Protein AF-A0A948CE57-F1 (afdb_monomer)

Sequence (46 aa):
HQVSVFLEVEGAAHYLPAYAGNLDIMTSAALQVAERMAAASQSMES

Secondary structure (DSSP, 8-state):
-------------SSS-TT-HHHHHHHHHHHHHHHHHHHHHHHH--

pLDDT: mean 93.52, std 8.31, range [56.06, 98.38]

Radius of gyration: 16.01 Å; Cα contacts (8 Å, |Δi|>4): 25; chains: 1; bounding box: 49×11×33 Å

Solvent-accessible surface area (backbone atoms only — not comparable to full-atom values): 2944 Å² total; per-residue (Å²): 141,89,86,86,86,88,86,86,59,76,20,91,46,85,86,53,63,39,82,46,9,76,57,40,54,52,54,54,51,51,50,56,52,51,52,53,51,52,54,53,53,56,63,72,78,107

Mean predicted aligned error: 4.05 Å

Foldseek 3Di:
DDDDDDDQFFAPCPPHHRNVRVVRVVVVVVVVVVVVVVVVVVVVVD

Structure (mmCIF, N/CA/C/O backbone):
data_AF-A0A948CE57-F1
#
_entry.id   AF-A0A948CE57-F1
#
loop_
_atom_site.group_PDB
_atom_site.id
_atom_site.type_symbol
_atom_site.label_atom_id
_atom_site.label_alt_id
_atom_site.label_comp_id
_atom_site.label_asym_id
_atom_site.label_entity_id
_atom_site.label_seq_id
_atom_site.pdbx_PDB_ins_code
_atom_site.Cartn_x
_atom_site.Cartn_y
_atom_site.Cartn_z
_atom_site.occupancy
_atom_site.B_iso_or_equiv
_atom_site.auth_seq_id
_atom_site.auth_comp_id
_atom_site.auth_asym_id
_atom_site.auth_atom_id
_atom_site.pdbx_PDB_model_num
ATOM 1 N N . HIS A 1 1 ? 24.047 -6.958 16.868 1.00 82.06 1 HIS A N 1
ATOM 2 C CA . HIS A 1 1 ? 23.603 -7.725 15.685 1.00 82.06 1 HIS A CA 1
ATOM 3 C C . HIS A 1 1 ? 22.699 -6.839 14.843 1.00 82.06 1 HIS A C 1
ATOM 5 O O . HIS A 1 1 ? 21.854 -6.173 15.426 1.00 82.06 1 HIS A O 1
ATOM 11 N N . GLN A 1 2 ? 22.891 -6.792 13.524 1.00 90.44 2 GLN A N 1
ATOM 12 C CA . GLN A 1 2 ? 22.045 -6.041 12.590 1.00 90.44 2 GLN A CA 1
ATOM 13 C C . GLN A 1 2 ? 21.393 -7.035 11.627 1.00 90.44 2 GLN A C 1
ATOM 15 O O . GLN A 1 2 ? 22.082 -7.897 11.087 1.00 90.44 2 GLN A O 1
ATOM 20 N N . VAL A 1 3 ? 20.079 -6.923 11.439 1.00 94.56 3 VAL A N 1
ATOM 21 C CA . VAL A 1 3 ? 19.298 -7.751 10.510 1.00 94.56 3 VAL A CA 1
ATOM 22 C C . VAL A 1 3 ? 18.732 -6.833 9.435 1.00 94.56 3 VAL A C 1
ATOM 24 O O . VAL A 1 3 ? 18.212 -5.768 9.757 1.00 94.56 3 VAL A O 1
ATOM 27 N N . SER A 1 4 ? 18.861 -7.234 8.171 1.00 96.12 4 SER A N 1
ATOM 28 C CA . SER A 1 4 ? 18.314 -6.504 7.022 1.00 96.12 4 SER A CA 1
ATOM 29 C C . SER A 1 4 ? 17.260 -7.355 6.324 1.00 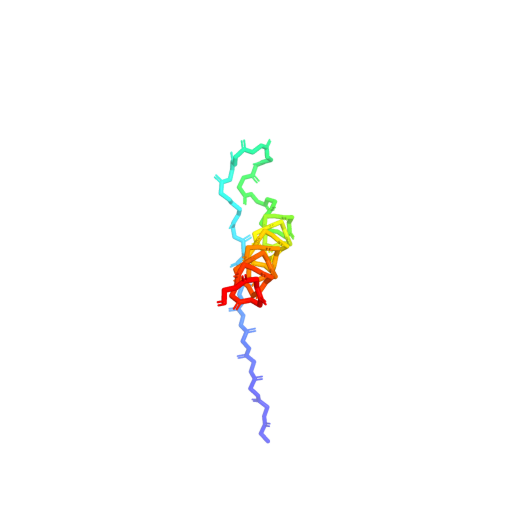96.12 4 SER A C 1
ATOM 31 O O . SER A 1 4 ? 17.434 -8.566 6.201 1.00 96.12 4 SER A O 1
ATOM 33 N N . VAL A 1 5 ? 16.188 -6.712 5.859 1.00 96.38 5 VAL A N 1
ATOM 34 C CA . VAL A 1 5 ? 15.109 -7.332 5.082 1.00 96.38 5 VAL A CA 1
ATOM 35 C C . VAL A 1 5 ? 14.925 -6.517 3.809 1.00 96.38 5 VAL A C 1
ATOM 37 O O . VAL A 1 5 ? 14.823 -5.293 3.871 1.00 96.38 5 VAL A O 1
ATOM 40 N N . PHE A 1 6 ? 14.894 -7.19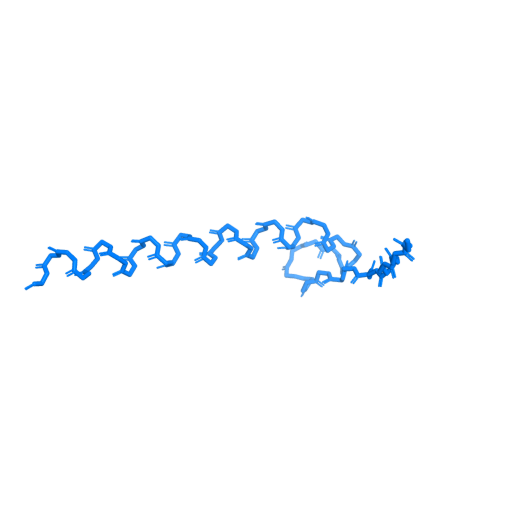7 2.667 1.00 97.44 6 PHE A N 1
ATOM 41 C CA . PHE A 1 6 ? 14.697 -6.595 1.351 1.00 97.44 6 PHE A CA 1
ATOM 42 C C . PHE A 1 6 ? 13.351 -7.061 0.802 1.00 97.44 6 PHE A C 1
ATOM 44 O O . PHE A 1 6 ? 13.052 -8.253 0.859 1.00 97.44 6 PHE A O 1
ATOM 51 N N . LEU A 1 7 ? 12.543 -6.123 0.309 1.00 96.81 7 LEU A N 1
ATOM 52 C CA . LEU A 1 7 ? 11.191 -6.373 -0.187 1.00 96.81 7 LEU A CA 1
ATOM 53 C C . LEU A 1 7 ? 10.971 -5.610 -1.493 1.00 96.81 7 LEU A C 1
ATOM 55 O O . LEU A 1 7 ? 11.433 -4.477 -1.635 1.00 96.81 7 LEU A O 1
ATOM 59 N N . GLU A 1 8 ? 10.222 -6.224 -2.400 1.00 97.12 8 GLU A N 1
ATOM 60 C CA . GLU A 1 8 ? 9.644 -5.596 -3.585 1.00 97.12 8 GLU A CA 1
ATOM 61 C C . GLU A 1 8 ? 8.124 -5.573 -3.417 1.00 97.12 8 GLU A C 1
ATOM 63 O O . GLU A 1 8 ? 7.543 -6.506 -2.858 1.00 97.12 8 GLU A O 1
ATOM 68 N N . VAL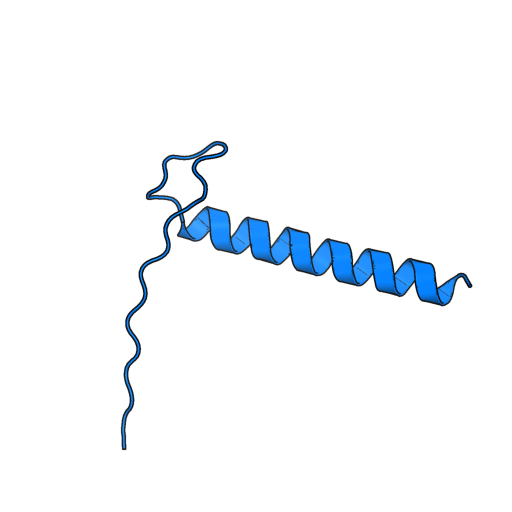 A 1 9 ? 7.488 -4.488 -3.855 1.00 96.88 9 VAL A N 1
ATOM 69 C CA . VAL A 1 9 ? 6.037 -4.319 -3.761 1.00 96.88 9 VAL A CA 1
ATOM 70 C C . VAL A 1 9 ? 5.491 -4.098 -5.162 1.00 96.88 9 VAL A C 1
ATOM 72 O O . VAL A 1 9 ? 5.659 -3.021 -5.735 1.00 96.88 9 VAL A O 1
ATOM 75 N N . GLU A 1 10 ? 4.829 -5.120 -5.692 1.00 97.81 10 GLU A N 1
ATOM 76 C CA . GLU A 1 10 ? 4.071 -5.066 -6.939 1.00 97.81 10 GLU A CA 1
ATOM 77 C C . GLU A 1 10 ? 2.603 -4.736 -6.626 1.00 97.81 10 GLU A C 1
ATOM 79 O O . GLU A 1 10 ? 2.024 -5.267 -5.678 1.00 97.81 10 GLU A O 1
ATOM 84 N N . GLY A 1 11 ? 2.010 -3.816 -7.384 1.00 97.00 11 GLY A N 1
ATOM 85 C CA . GLY A 1 11 ? 0.599 -3.450 -7.271 1.00 97.00 11 GLY A CA 1
ATOM 86 C C . GLY A 1 11 ? -0.302 -4.369 -8.093 1.00 97.00 11 GLY A C 1
ATOM 87 O O . GLY A 1 11 ? 0.127 -4.942 -9.091 1.00 97.00 11 GLY A O 1
ATOM 88 N N . ALA A 1 12 ? -1.588 -4.445 -7.745 1.00 96.00 12 ALA A N 1
ATOM 89 C CA . ALA A 1 12 ? -2.560 -5.340 -8.385 1.00 96.00 12 ALA A CA 1
ATOM 90 C C . ALA A 1 12 ? -2.970 -4.924 -9.814 1.00 96.00 12 ALA A C 1
ATOM 92 O O . ALA A 1 12 ? -3.820 -5.555 -10.440 1.00 96.00 12 ALA A O 1
ATOM 93 N N . ALA A 1 13 ? -2.398 -3.835 -10.329 1.00 92.50 13 ALA A N 1
ATOM 94 C CA . ALA A 1 13 ? -2.665 -3.272 -11.647 1.00 92.50 13 ALA A CA 1
ATOM 95 C C . ALA A 1 13 ? -4.141 -2.908 -11.931 1.00 92.50 13 ALA A C 1
ATOM 97 O O . ALA A 1 13 ? -4.563 -2.851 -13.085 1.00 92.50 13 ALA A O 1
ATOM 98 N N . HIS A 1 14 ? -4.935 -2.625 -10.889 1.00 89.69 14 HIS A N 1
ATOM 99 C CA . HIS A 1 14 ? -6.357 -2.287 -11.038 1.00 89.69 14 HIS A CA 1
ATOM 100 C C . HIS A 1 14 ? -6.609 -0.970 -11.793 1.00 89.69 14 HIS A C 1
ATOM 102 O O . HIS A 1 14 ? -7.609 -0.844 -12.496 1.00 89.69 14 HIS A O 1
ATOM 108 N N . TYR A 1 15 ? -5.729 0.023 -11.631 1.00 90.56 15 TYR A N 1
ATOM 109 C CA . TYR A 1 15 ? -5.861 1.341 -12.272 1.00 90.56 15 TYR A CA 1
ATOM 110 C C . TYR A 1 15 ? -4.513 1.930 -12.700 1.00 90.56 15 TYR A C 1
ATOM 112 O O . TYR A 1 15 ? -4.403 2.542 -13.759 1.00 90.56 15 TYR A O 1
ATOM 120 N N . LEU A 1 16 ? -3.474 1.734 -11.886 1.00 93.38 16 LEU A N 1
ATOM 121 C CA . LEU A 1 16 ? -2.095 2.088 -12.222 1.00 93.38 16 LEU A CA 1
ATOM 122 C C . LEU A 1 16 ? -1.321 0.846 -12.679 1.00 93.38 16 LEU A C 1
ATOM 124 O O . LEU A 1 16 ? -1.748 -0.261 -12.370 1.00 93.38 16 LEU A O 1
ATOM 128 N N . PRO A 1 17 ? -0.188 0.994 -13.384 1.00 94.69 17 PRO A N 1
ATOM 129 C CA . PRO A 1 17 ? 0.662 -0.142 -13.741 1.00 94.69 17 PRO A CA 1
ATOM 130 C C . PRO A 1 1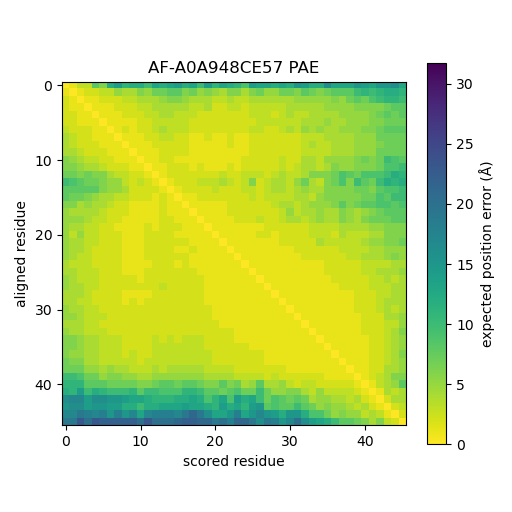7 ? 1.150 -0.935 -12.517 1.00 94.69 17 PRO A C 1
ATOM 132 O O . PRO A 1 17 ? 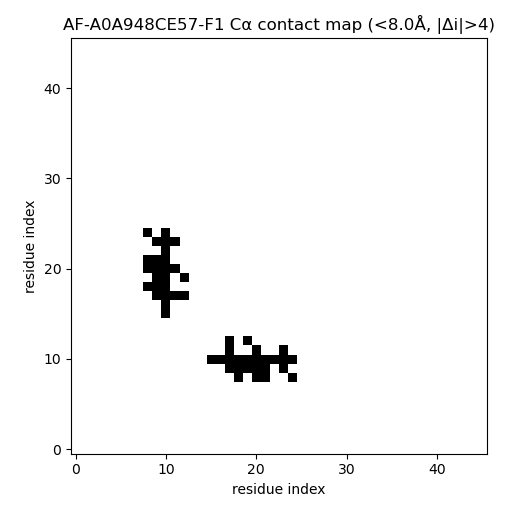1.279 -0.376 -11.429 1.00 94.69 17 PRO A O 1
ATOM 135 N N . ALA A 1 18 ? 1.517 -2.207 -12.708 1.00 95.62 18 ALA A N 1
ATOM 136 C CA . ALA A 1 18 ? 1.968 -3.104 -11.633 1.00 95.62 18 ALA A CA 1
ATOM 137 C C . ALA A 1 18 ? 3.179 -2.576 -10.834 1.00 95.62 18 ALA A C 1
ATOM 139 O O . ALA A 1 18 ? 3.291 -2.820 -9.638 1.00 95.62 18 ALA A O 1
ATOM 140 N N . TYR A 1 19 ? 4.053 -1.762 -11.439 1.00 94.12 19 TYR A N 1
ATOM 141 C CA . TYR A 1 19 ? 5.183 -1.161 -10.718 1.00 94.12 19 TYR A CA 1
ATOM 142 C C . TYR A 1 19 ? 4.761 -0.11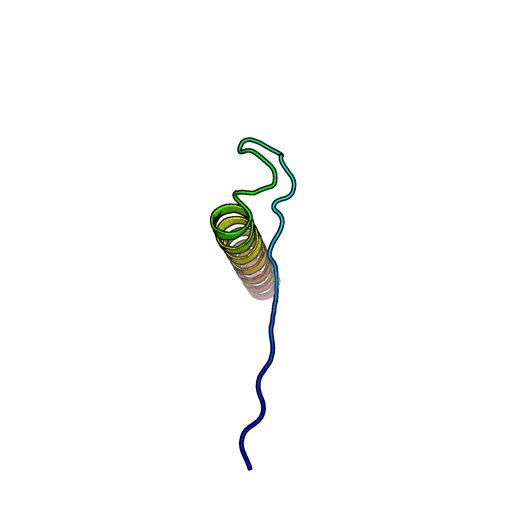1 -9.672 1.00 94.12 19 TYR A C 1
ATOM 144 O O . TYR A 1 19 ? 5.572 0.302 -8.847 1.00 94.12 19 TYR A O 1
ATOM 152 N N . ALA A 1 20 ? 3.508 0.356 -9.693 1.00 96.94 20 ALA A N 1
ATOM 153 C CA . ALA A 1 20 ? 2.986 1.344 -8.750 1.00 96.94 20 ALA A CA 1
ATOM 154 C C . ALA A 1 20 ? 2.541 0.711 -7.413 1.00 96.94 20 ALA A C 1
ATOM 156 O O . ALA A 1 20 ? 1.565 1.152 -6.799 1.00 96.94 20 ALA A O 1
ATOM 157 N N . GLY A 1 21 ? 3.244 -0.325 -6.942 1.00 97.12 21 GLY A N 1
ATOM 158 C CA . GLY A 1 21 ? 2.890 -1.056 -5.723 1.00 97.12 21 GLY A CA 1
ATOM 159 C C . GLY A 1 21 ? 2.988 -0.227 -4.441 1.00 97.12 21 GLY A C 1
ATOM 160 O O . GLY A 1 21 ? 2.292 -0.508 -3.469 1.00 97.12 21 GLY A O 1
ATOM 161 N N . ASN A 1 22 ? 3.762 0.862 -4.446 1.00 97.62 22 ASN A N 1
ATOM 162 C CA . ASN A 1 22 ? 3.785 1.838 -3.353 1.00 97.62 22 ASN A CA 1
ATOM 163 C C . ASN A 1 22 ? 2.427 2.527 -3.134 1.00 97.62 22 ASN A C 1
ATOM 165 O O . ASN A 1 22 ? 2.102 2.900 -2.009 1.00 97.62 22 ASN A O 1
ATOM 169 N N . LEU A 1 23 ? 1.643 2.717 -4.195 1.00 97.38 23 LEU A N 1
ATOM 170 C CA . LEU A 1 23 ? 0.306 3.296 -4.100 1.00 97.38 23 LEU A CA 1
ATOM 171 C C . LEU A 1 23 ? -0.718 2.222 -3.742 1.00 97.38 23 LEU A C 1
ATOM 173 O O . LEU A 1 23 ? -1.551 2.453 -2.867 1.00 97.38 23 LEU A O 1
ATOM 177 N N . ASP A 1 24 ? -0.596 1.037 -4.343 1.00 97.38 24 ASP A N 1
ATOM 178 C CA . ASP A 1 24 ? -1.467 -0.102 -4.052 1.00 97.38 24 ASP A CA 1
ATOM 179 C C . ASP A 1 24 ? -1.440 -0.469 -2.560 1.00 97.38 24 ASP A C 1
ATOM 181 O O . ASP A 1 24 ? -2.487 -0.481 -1.911 1.00 97.38 24 ASP A O 1
ATOM 185 N N . ILE A 1 25 ? -0.245 -0.619 -1.969 1.00 97.44 25 ILE A N 1
ATOM 186 C CA . ILE A 1 25 ? -0.100 -0.972 -0.550 1.00 97.44 25 ILE A CA 1
ATOM 187 C C . ILE A 1 25 ? -0.723 0.074 0.383 1.00 97.44 25 ILE A C 1
ATOM 189 O O . ILE A 1 25 ? -1.343 -0.293 1.381 1.00 97.44 25 ILE A O 1
ATOM 193 N N . MET A 1 26 ? -0.627 1.368 0.052 1.00 98.25 26 MET A N 1
ATOM 194 C CA . MET A 1 26 ? -1.293 2.420 0.826 1.00 98.25 26 MET A CA 1
ATOM 195 C C . MET A 1 26 ? -2.816 2.306 0.723 1.00 98.25 26 MET A C 1
ATOM 197 O O . MET A 1 26 ? -3.504 2.385 1.741 1.00 98.25 26 MET A O 1
ATOM 201 N N . THR A 1 27 ? -3.352 2.091 -0.482 1.00 97.44 27 THR A N 1
ATOM 202 C CA . THR A 1 27 ? -4.804 1.980 -0.694 1.00 97.44 27 THR A CA 1
ATOM 203 C C . THR A 1 27 ? -5.397 0.722 -0.063 1.00 97.44 27 THR A C 1
ATOM 205 O O . THR A 1 27 ? -6.426 0.806 0.607 1.00 97.44 27 THR A O 1
ATOM 208 N N . SER A 1 28 ? -4.715 -0.417 -0.187 1.00 97.56 28 SER A N 1
ATOM 209 C CA . SER A 1 28 ? -5.106 -1.695 0.408 1.00 97.56 28 SER A CA 1
ATOM 210 C C . SER A 1 28 ? -5.082 -1.626 1.939 1.00 97.56 28 SER A C 1
ATOM 212 O O . SER A 1 28 ? -6.019 -2.079 2.598 1.00 97.56 28 SER A O 1
ATOM 214 N N . ALA A 1 29 ? -4.065 -0.979 2.524 1.00 98.25 29 ALA A N 1
ATOM 215 C CA . ALA A 1 29 ? -4.011 -0.743 3.966 1.00 98.25 29 ALA A CA 1
ATOM 216 C C . ALA A 1 29 ? -5.151 0.169 4.448 1.00 98.25 29 ALA A C 1
ATOM 218 O O . ALA A 1 29 ? -5.794 -0.136 5.453 1.00 98.25 29 ALA A O 1
ATOM 219 N N . ALA A 1 30 ? -5.432 1.263 3.732 1.00 98.38 30 ALA A N 1
ATOM 220 C CA . ALA A 1 30 ? -6.520 2.176 4.076 1.00 98.38 30 ALA A CA 1
ATOM 221 C C . ALA A 1 30 ? -7.890 1.481 4.035 1.00 98.38 30 ALA A C 1
ATOM 223 O O . 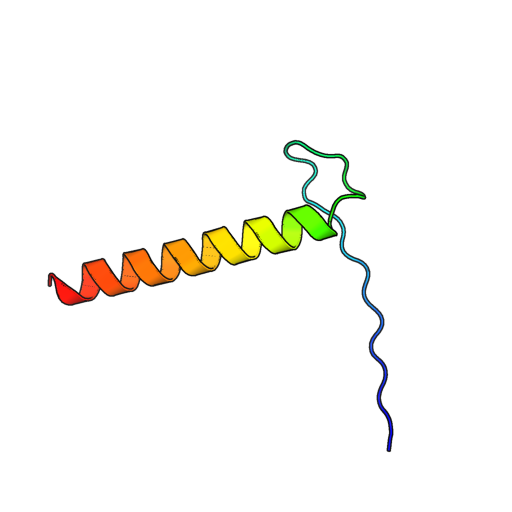ALA A 1 30 ? -8.676 1.630 4.972 1.00 98.38 30 ALA A O 1
ATOM 224 N N . LEU A 1 31 ? -8.147 0.682 2.993 1.00 98.19 31 LEU A N 1
ATOM 225 C CA . LEU A 1 31 ? -9.372 -0.106 2.866 1.00 98.19 31 LEU A CA 1
ATOM 226 C C . LEU A 1 31 ? -9.529 -1.075 4.043 1.00 98.19 31 LEU A C 1
ATOM 228 O O . LEU A 1 31 ? -10.554 -1.058 4.719 1.00 98.19 31 LEU A O 1
ATOM 232 N N . GLN A 1 32 ? -8.484 -1.845 4.355 1.00 98.38 32 GLN A N 1
ATOM 233 C CA . GLN A 1 32 ? -8.521 -2.803 5.457 1.00 98.38 32 GLN A CA 1
ATOM 234 C C . GLN A 1 32 ? -8.772 -2.125 6.815 1.00 98.38 32 GLN A C 1
ATOM 236 O O . GLN A 1 32 ? -9.494 -2.661 7.657 1.00 98.38 32 GLN A O 1
ATOM 241 N N . VAL A 1 33 ? -8.178 -0.952 7.057 1.00 98.25 33 VAL A N 1
ATOM 242 C CA . VAL A 1 33 ? -8.426 -0.180 8.285 1.00 98.25 33 VAL A CA 1
ATOM 243 C C . VAL A 1 33 ? -9.882 0.277 8.349 1.00 98.25 33 VAL A C 1
ATOM 245 O O . VAL A 1 33 ? -10.522 0.096 9.385 1.00 98.25 33 VAL A O 1
ATOM 248 N N . ALA A 1 34 ? -10.424 0.812 7.255 1.00 98.38 34 ALA A N 1
ATOM 249 C CA . ALA A 1 34 ? -11.812 1.256 7.196 1.00 98.38 34 ALA A CA 1
ATOM 250 C C . ALA A 1 34 ? -12.800 0.103 7.445 1.00 98.38 34 ALA A C 1
ATOM 252 O O . ALA A 1 34 ? -13.729 0.255 8.236 1.00 98.38 34 ALA A O 1
ATOM 253 N N . GLU A 1 35 ? -12.564 -1.068 6.848 1.00 98.31 35 GLU A N 1
ATOM 254 C CA . GLU A 1 35 ? -13.373 -2.274 7.075 1.00 98.31 35 GLU A CA 1
ATOM 255 C C . GLU A 1 35 ? -13.382 -2.689 8.551 1.00 98.31 35 GLU A C 1
ATOM 257 O O . GLU A 1 35 ? -14.436 -2.990 9.111 1.00 98.31 35 GLU A O 1
ATOM 262 N N . ARG A 1 36 ? -12.219 -2.654 9.215 1.00 97.88 36 ARG A N 1
ATOM 263 C CA . ARG A 1 36 ? -12.114 -2.971 10.648 1.00 97.88 36 ARG A CA 1
ATOM 264 C C . ARG A 1 36 ? -12.854 -1.962 11.518 1.00 97.88 36 ARG A C 1
ATOM 266 O O . ARG A 1 36 ? -13.503 -2.363 12.480 1.00 97.88 36 ARG A O 1
ATOM 273 N N . MET A 1 37 ? -12.766 -0.672 11.191 1.00 97.88 37 MET A N 1
ATOM 274 C CA . MET A 1 37 ? -13.511 0.371 11.900 1.00 97.88 37 MET A CA 1
ATOM 275 C C . MET A 1 37 ? -15.020 0.166 11.746 1.00 97.88 37 MET A C 1
ATOM 277 O O . MET A 1 37 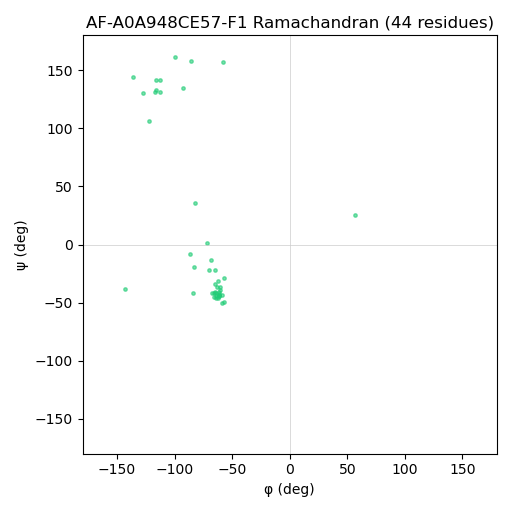? -15.732 0.181 12.744 1.00 97.88 37 MET A O 1
ATOM 281 N N . ALA A 1 38 ? -15.494 -0.100 10.526 1.00 97.50 38 ALA A N 1
ATOM 282 C CA . ALA A 1 38 ? -16.906 -0.359 10.259 1.00 97.50 38 ALA A CA 1
ATOM 283 C C . ALA A 1 38 ? -17.420 -1.596 11.015 1.00 97.50 38 ALA A C 1
ATOM 285 O O . ALA A 1 38 ? -18.475 -1.532 11.646 1.00 97.50 38 ALA A O 1
ATOM 286 N N . ALA A 1 39 ? -16.657 -2.694 11.019 1.00 97.00 39 ALA A N 1
ATOM 287 C CA . ALA A 1 39 ? -17.004 -3.900 11.770 1.00 97.00 39 ALA A CA 1
ATOM 288 C C . ALA A 1 39 ? -17.078 -3.641 13.287 1.00 97.00 39 ALA A C 1
ATOM 290 O O . ALA A 1 39 ? -17.996 -4.116 13.956 1.00 97.00 39 AL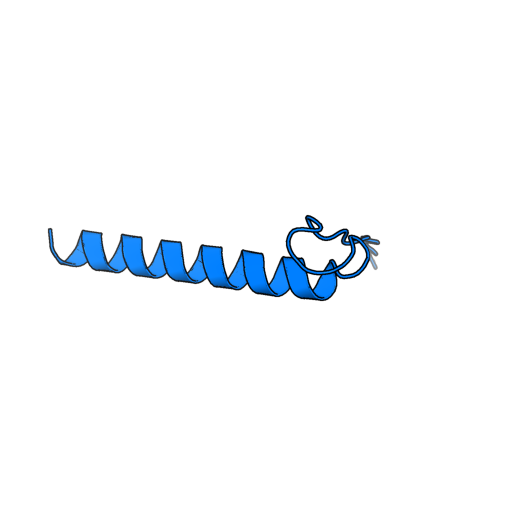A A O 1
ATOM 291 N N . ALA A 1 40 ? -16.147 -2.851 13.833 1.00 95.38 40 ALA A N 1
ATOM 292 C CA . ALA A 1 40 ? -16.168 -2.472 15.242 1.00 95.38 40 ALA A CA 1
ATOM 293 C C . ALA A 1 40 ? -17.384 -1.593 15.579 1.00 95.38 40 ALA A C 1
ATOM 295 O O . ALA A 1 40 ? -18.046 -1.838 16.587 1.00 95.38 40 ALA A O 1
ATOM 296 N N . SER A 1 41 ? -17.734 -0.630 14.721 1.00 93.00 41 SER A N 1
ATOM 297 C CA . SER A 1 41 ? -18.931 0.199 14.906 1.00 93.00 41 SER A CA 1
ATOM 298 C C . SER A 1 41 ? -20.217 -0.633 14.897 1.00 93.00 41 SER A C 1
ATOM 300 O O . SER A 1 41 ? -21.048 -0.451 15.779 1.00 93.00 41 SER A O 1
ATOM 302 N N . GLN A 1 42 ? -20.345 -1.610 13.991 1.00 88.06 42 GLN A N 1
ATOM 303 C CA . GLN A 1 42 ? -21.503 -2.517 13.955 1.00 88.06 42 GLN A CA 1
ATOM 304 C C . GLN A 1 42 ? -21.625 -3.377 15.224 1.00 88.06 42 GLN A C 1
ATOM 306 O O . GLN A 1 42 ? -22.731 -3.615 15.704 1.00 88.06 42 GLN A O 1
ATOM 311 N N . SER A 1 43 ? -20.502 -3.813 15.808 1.00 81.62 43 SER A N 1
ATOM 312 C CA . SER A 1 43 ? -20.526 -4.578 17.064 1.00 81.62 43 SER A CA 1
ATOM 313 C C . SER A 1 43 ? -20.940 -3.760 18.291 1.00 81.62 43 SER A C 1
ATOM 315 O O . SER A 1 43 ? -21.376 -4.346 19.273 1.00 81.62 43 SER A O 1
ATOM 317 N N . MET A 1 44 ? -20.803 -2.428 18.252 1.00 72.94 44 MET A N 1
ATOM 318 C CA . MET A 1 44 ? -21.208 -1.531 19.346 1.00 72.94 44 MET A CA 1
ATOM 319 C C . MET A 1 44 ? -22.704 -1.191 19.315 1.00 72.94 44 MET A C 1
ATOM 321 O O . MET A 1 44 ? -23.245 -0.738 20.321 1.00 72.94 44 MET A O 1
ATOM 325 N N . GLU A 1 45 ? -23.356 -1.374 18.166 1.00 70.38 45 GLU A N 1
ATOM 326 C CA . GLU A 1 45 ? -24.797 -1.154 17.978 1.00 70.38 45 GLU A CA 1
ATOM 327 C C . GLU A 1 45 ? -25.645 -2.393 18.332 1.00 70.38 45 GLU A C 1
ATOM 329 O O . GLU A 1 45 ? -26.873 -2.297 18.361 1.00 70.38 45 GLU A O 1
ATOM 334 N N . SER A 1 46 ? -25.001 -3.538 18.598 1.00 56.06 46 SER A N 1
ATOM 335 C CA . SER A 1 46 ? -25.626 -4.825 18.958 1.00 56.06 46 SER A CA 1
ATOM 336 C C . SER A 1 46 ? -25.598 -5.077 20.464 1.00 56.06 46 SER A C 1
ATOM 338 O O . SER A 1 46 ? -26.588 -5.648 20.974 1.00 56.06 46 SER A O 1
#